Protein AF-A0A6P0YI98-F1 (afdb_monomer)

Sequence (133 aa):
MVMQPVRQLFGDTKTILLSPDAALNLIPFEALVDENNQYLVENYQITYLTSGRDLLRQNPKNNRQTPLVIANLKYQQQGEKVALENYRSIDLSNRVFLPLGGTQEEAETISHIKSGSIGVIKPEFSATNGTGL

Mean predicted aligned error: 13.77 Å

pLDDT: mean 74.72, std 15.09, range [30.78, 91.75]

Secondary structure (DSSP, 8-state):
-TTHHHHTTTTT--EEEE---GGGGGS-GGG-B-TTS-BHHHH-EEEE-SSGGGGGG-------PPPEEE-S--TTS-------TT------TT-PPPP-HHHHHHHHHHHHH-SS--EEE-TT---------

Structure (mmCIF, N/CA/C/O backbone):
data_AF-A0A6P0YI98-F1
#
_entry.id   AF-A0A6P0YI98-F1
#
loop_
_atom_site.group_PDB
_atom_site.id
_atom_site.type_symbol
_atom_site.label_atom_id
_atom_site.label_alt_id
_atom_site.label_comp_id
_atom_site.label_asym_id
_atom_site.label_entity_id
_atom_site.label_seq_id
_atom_site.pdbx_PDB_ins_code
_atom_site.Cartn_x
_atom_site.Cartn_y
_atom_site.Cartn_z
_atom_site.occupancy
_atom_site.B_iso_or_equiv
_atom_site.auth_seq_id
_atom_site.auth_comp_id
_atom_site.auth_asym_id
_atom_site.auth_atom_id
_atom_site.pdbx_PDB_model_num
ATOM 1 N N . MET A 1 1 ? -19.160 3.848 9.224 1.00 60.81 1 MET A N 1
ATOM 2 C CA . MET A 1 1 ? -18.101 3.410 8.275 1.00 60.81 1 MET A CA 1
ATOM 3 C C . MET A 1 1 ? -17.241 2.317 8.901 1.00 60.81 1 MET A C 1
ATOM 5 O O . MET A 1 1 ? -17.214 2.226 10.119 1.00 60.81 1 MET A O 1
ATOM 9 N N . VAL A 1 2 ? -16.550 1.490 8.101 1.00 73.44 2 VAL A N 1
ATOM 10 C CA . VAL A 1 2 ? -15.811 0.290 8.571 1.00 73.44 2 VAL A CA 1
ATOM 11 C C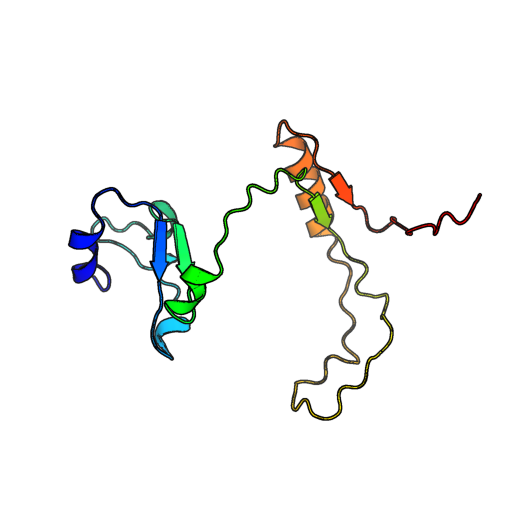 . VAL A 1 2 ? -14.710 0.616 9.596 1.00 73.44 2 VAL A C 1
ATOM 13 O O . VAL A 1 2 ? -14.524 -0.138 10.543 1.00 73.44 2 VAL A O 1
ATOM 16 N N . MET A 1 3 ? -14.032 1.762 9.461 1.00 76.44 3 MET A N 1
ATOM 17 C CA . MET A 1 3 ? -12.920 2.167 10.344 1.00 76.44 3 MET A CA 1
ATOM 18 C C . MET A 1 3 ? -13.340 3.032 11.545 1.00 76.44 3 MET A C 1
ATOM 20 O O . MET A 1 3 ? -12.523 3.330 12.413 1.00 76.44 3 MET A O 1
ATOM 24 N N . GLN A 1 4 ? -14.618 3.399 11.636 1.00 79.38 4 GLN A N 1
ATOM 25 C CA . GLN A 1 4 ? -15.152 4.279 12.680 1.00 79.38 4 GLN A CA 1
ATOM 26 C C . GLN A 1 4 ? -14.900 3.784 14.123 1.00 79.38 4 GLN A C 1
ATOM 28 O O . GLN A 1 4 ? -14.544 4.607 14.966 1.00 79.38 4 GLN A O 1
ATOM 33 N N . PRO A 1 5 ? -15.011 2.475 14.448 1.00 80.31 5 PRO A N 1
ATOM 34 C CA . PRO A 1 5 ? -14.811 2.000 15.821 1.00 80.31 5 PRO A CA 1
ATOM 35 C C . PRO A 1 5 ? -13.372 2.156 16.325 1.00 80.31 5 PRO A C 1
ATOM 37 O O . PRO A 1 5 ? -13.148 2.401 17.505 1.00 80.31 5 PRO A O 1
ATOM 40 N N . VAL A 1 6 ? -12.390 2.013 15.433 1.00 79.81 6 VAL A N 1
ATOM 41 C CA . VAL A 1 6 ? -10.964 2.072 15.788 1.00 79.81 6 VAL A CA 1
ATOM 42 C C . VAL A 1 6 ? -10.396 3.486 15.690 1.00 79.81 6 VAL A C 1
ATOM 44 O O . VAL A 1 6 ? -9.365 3.775 16.288 1.00 79.81 6 VAL A O 1
ATOM 47 N N . ARG A 1 7 ? -11.097 4.401 15.008 1.00 77.06 7 ARG A N 1
ATOM 48 C CA . ARG A 1 7 ? -10.662 5.788 14.798 1.00 77.06 7 ARG A CA 1
ATOM 49 C C . ARG A 1 7 ? -10.502 6.587 16.084 1.00 77.06 7 ARG A C 1
ATOM 51 O O . ARG A 1 7 ? -9.569 7.372 16.209 1.00 77.06 7 ARG A O 1
ATOM 58 N N . GLN A 1 8 ? -11.375 6.342 17.059 1.00 78.31 8 GLN A N 1
ATOM 59 C CA . GLN A 1 8 ? -11.309 6.990 18.372 1.00 78.31 8 GLN A CA 1
ATOM 60 C C . GLN A 1 8 ? -10.009 6.666 19.125 1.00 78.31 8 GLN A C 1
ATOM 62 O O . GLN A 1 8 ? -9.619 7.408 20.020 1.00 78.31 8 GLN A O 1
ATOM 67 N N . LEU A 1 9 ? -9.323 5.582 18.747 1.00 81.56 9 LEU A N 1
ATOM 68 C CA . LEU A 1 9 ? -8.076 5.138 19.365 1.00 81.56 9 LEU A CA 1
ATOM 69 C C . LEU A 1 9 ? -6.832 5.765 18.721 1.00 81.56 9 LEU A C 1
ATOM 71 O O . LEU A 1 9 ? -5.747 5.655 19.284 1.00 81.56 9 LEU A O 1
ATOM 75 N N . PHE A 1 10 ? -6.956 6.396 17.549 1.00 80.12 10 PHE A N 1
ATOM 76 C CA . PHE A 1 10 ? -5.795 6.884 16.799 1.00 80.12 10 PHE A CA 1
ATOM 77 C C . PHE A 1 10 ? -5.247 8.215 17.321 1.00 80.12 10 PHE A C 1
ATOM 79 O O . PHE A 1 10 ? -4.047 8.458 17.177 1.00 80.12 10 PHE A O 1
ATOM 86 N N . GLY A 1 11 ? -6.071 9.054 17.958 1.00 81.00 11 GLY A N 1
ATOM 87 C CA . GLY A 1 11 ? -5.645 10.382 18.414 1.00 81.00 11 GLY A CA 1
ATOM 88 C C . GLY A 1 11 ? -4.972 11.171 17.282 1.00 81.00 11 GLY A C 1
ATOM 89 O O . GLY A 1 11 ? -5.512 11.243 16.181 1.00 81.00 11 GLY A O 1
ATOM 90 N N . ASP A 1 12 ? -3.761 11.678 17.531 1.00 83.06 12 ASP A N 1
ATOM 91 C CA . ASP A 1 12 ? -2.959 12.448 16.561 1.00 83.06 12 ASP A CA 1
ATOM 92 C C . ASP A 1 12 ? -2.035 11.581 15.677 1.00 83.06 12 ASP A C 1
ATOM 94 O O . ASP A 1 12 ? -1.143 12.084 14.985 1.00 83.06 12 ASP A O 1
ATOM 98 N N . THR A 1 13 ? -2.199 10.257 15.709 1.00 86.88 13 THR A N 1
ATOM 99 C CA . THR A 1 13 ? -1.319 9.325 14.995 1.00 86.88 13 THR A CA 1
ATOM 100 C C . THR A 1 13 ? -1.539 9.403 13.488 1.00 86.88 13 THR A C 1
ATOM 102 O O . THR A 1 13 ? -2.641 9.168 13.006 1.00 86.88 13 THR A O 1
ATOM 105 N N . LYS A 1 14 ? -0.469 9.644 12.722 1.00 87.75 14 LYS A N 1
ATOM 106 C CA . LYS A 1 14 ? -0.507 9.638 11.246 1.00 87.75 14 LYS A CA 1
ATOM 107 C C . LYS A 1 14 ? -0.031 8.334 10.611 1.00 87.75 14 LYS A C 1
ATOM 109 O O . LYS A 1 14 ? -0.264 8.118 9.428 1.00 87.75 14 LYS A O 1
ATOM 114 N N . THR A 1 15 ? 0.637 7.467 11.368 1.00 89.38 15 THR A N 1
ATOM 115 C CA . THR A 1 15 ? 1.177 6.198 10.862 1.00 89.38 15 THR A CA 1
ATOM 116 C C . THR A 1 15 ? 0.448 5.026 11.498 1.00 89.38 15 THR A C 1
ATOM 118 O O . THR A 1 15 ? 0.470 4.869 12.715 1.00 89.38 15 THR A O 1
ATOM 121 N N . ILE A 1 16 ? -0.173 4.185 10.676 1.00 89.12 16 ILE A N 1
ATOM 122 C CA . ILE A 1 16 ? -0.936 3.020 11.120 1.00 89.12 16 ILE A CA 1
ATOM 123 C C . ILE A 1 16 ? -0.196 1.763 10.679 1.00 89.12 16 ILE A C 1
ATOM 125 O O . ILE A 1 16 ? 0.035 1.542 9.493 1.00 89.12 16 ILE A O 1
ATOM 129 N N . LEU A 1 17 ? 0.148 0.918 11.646 1.00 89.06 17 LEU A N 1
ATOM 130 C CA . LEU A 1 17 ? 0.668 -0.419 11.390 1.00 89.06 17 LEU A CA 1
ATOM 131 C C . LEU A 1 17 ? -0.492 -1.406 11.507 1.00 89.06 17 LEU A C 1
ATOM 133 O O . LEU A 1 17 ? -1.035 -1.598 12.595 1.00 89.06 17 LEU A O 1
ATOM 137 N N . LEU A 1 18 ? -0.898 -1.997 10.388 1.00 88.69 18 LEU A N 1
ATOM 138 C CA . LEU A 1 18 ? -2.086 -2.838 10.308 1.00 88.69 18 LEU A CA 1
ATOM 139 C C . LEU A 1 18 ? -1.681 -4.294 10.106 1.00 88.69 18 LEU A C 1
ATOM 141 O O . LEU A 1 18 ? -1.009 -4.614 9.135 1.00 88.69 18 LEU A O 1
ATOM 145 N N . SER A 1 19 ? -2.118 -5.188 10.992 1.00 89.94 19 SER A N 1
ATOM 146 C CA . SER A 1 19 ? -1.963 -6.634 10.804 1.00 89.94 19 SER A CA 1
ATOM 147 C C . SER A 1 19 ? -3.341 -7.276 10.649 1.00 89.94 19 SER A C 1
ATOM 149 O O . SER A 1 19 ? -3.944 -7.669 11.649 1.00 89.94 19 SER A O 1
ATOM 151 N N . PRO A 1 20 ? -3.901 -7.280 9.425 1.00 85.44 20 PRO A N 1
ATOM 152 C CA . PRO A 1 20 ? -5.225 -7.820 9.168 1.00 85.44 20 PRO A CA 1
ATOM 153 C C . PRO A 1 20 ? -5.169 -9.350 9.080 1.00 85.44 20 PRO A C 1
ATOM 155 O O . PRO A 1 20 ? -4.190 -9.926 8.609 1.00 85.44 20 PRO A O 1
ATOM 158 N N . ASP A 1 21 ? -6.237 -10.015 9.514 1.00 84.62 21 ASP A N 1
ATOM 159 C CA . ASP A 1 21 ? -6.312 -11.474 9.462 1.00 84.62 21 ASP A CA 1
ATOM 160 C C . ASP A 1 21 ? -6.740 -11.982 8.073 1.00 84.62 21 ASP A C 1
ATOM 162 O O . ASP A 1 21 ? -7.666 -11.451 7.456 1.00 84.62 21 ASP A O 1
ATOM 166 N N . ALA A 1 22 ? -6.069 -13.032 7.597 1.00 85.31 22 ALA A N 1
ATOM 167 C CA . ALA A 1 22 ? -6.365 -13.785 6.376 1.00 85.31 22 ALA A CA 1
ATOM 168 C C . ALA A 1 22 ? -6.911 -12.942 5.197 1.00 85.31 22 ALA A C 1
ATOM 170 O O . ALA A 1 22 ? -6.178 -12.177 4.569 1.00 85.31 22 ALA A O 1
ATOM 171 N N . ALA A 1 23 ? -8.199 -13.097 4.871 1.00 83.31 23 ALA A N 1
ATOM 172 C CA . ALA A 1 23 ? -8.842 -12.469 3.715 1.00 83.31 23 ALA A CA 1
ATOM 173 C C . ALA A 1 23 ? -8.877 -10.933 3.787 1.00 83.31 23 ALA A C 1
ATOM 175 O O . ALA A 1 23 ? -8.964 -10.273 2.751 1.00 83.31 23 ALA A O 1
ATOM 176 N N . LEU A 1 24 ? -8.766 -10.351 4.985 1.00 83.69 24 LEU A N 1
ATOM 177 C CA . LEU A 1 24 ? -8.711 -8.901 5.161 1.00 83.69 24 LEU A CA 1
ATOM 178 C C . LEU A 1 24 ? -7.418 -8.308 4.594 1.00 83.69 24 LEU A C 1
ATOM 180 O O . LEU A 1 24 ? -7.398 -7.134 4.247 1.00 83.69 24 LEU A O 1
ATOM 184 N N . ASN A 1 25 ? -6.368 -9.112 4.412 1.00 82.62 25 ASN A N 1
ATOM 185 C CA . ASN A 1 25 ? -5.120 -8.663 3.797 1.00 82.62 25 ASN A CA 1
ATOM 186 C C . ASN A 1 25 ? -5.258 -8.309 2.301 1.00 82.62 25 ASN A C 1
ATOM 188 O O . ASN A 1 25 ? -4.321 -7.791 1.703 1.00 82.62 25 ASN A O 1
ATOM 192 N N . LEU A 1 26 ? -6.410 -8.597 1.683 1.00 85.69 26 LEU A N 1
ATOM 193 C CA . LEU A 1 26 ? -6.725 -8.206 0.305 1.00 85.69 26 LEU A CA 1
ATOM 194 C C . LEU A 1 26 ? -7.489 -6.880 0.217 1.00 85.69 26 LEU A C 1
ATOM 196 O O . LEU A 1 26 ? -7.716 -6.377 -0.883 1.00 85.69 26 LEU A O 1
ATOM 200 N N . ILE A 1 27 ? -7.930 -6.333 1.351 1.00 88.94 27 ILE A N 1
ATOM 201 C CA . ILE A 1 27 ? -8.690 -5.088 1.377 1.00 88.94 27 ILE A CA 1
ATOM 202 C C . ILE A 1 27 ? -7.701 -3.919 1.344 1.00 88.94 27 ILE A C 1
ATOM 204 O O . ILE A 1 27 ? -6.853 -3.838 2.229 1.00 88.94 27 ILE A O 1
ATOM 208 N N . PRO A 1 28 ? -7.824 -2.985 0.384 1.00 89.12 28 PRO A N 1
ATOM 209 C CA . PRO A 1 28 ? -7.034 -1.761 0.389 1.00 89.12 28 PRO A CA 1
ATOM 210 C C . PRO A 1 28 ? -7.607 -0.795 1.434 1.00 89.12 28 PRO A C 1
ATOM 212 O O . PRO A 1 28 ? -8.455 0.044 1.122 1.00 89.12 28 PRO A O 1
ATOM 215 N N . PHE A 1 29 ? -7.179 -0.922 2.693 1.00 89.50 29 PHE A N 1
ATOM 216 C CA . PHE A 1 29 ? -7.646 -0.061 3.786 1.00 89.50 29 PHE A CA 1
ATOM 217 C C . PHE A 1 29 ? -7.346 1.419 3.527 1.00 89.50 29 PHE A C 1
ATOM 219 O O . PHE A 1 29 ? -8.121 2.278 3.935 1.00 89.50 29 PHE A O 1
ATOM 226 N N . GLU A 1 30 ? -6.283 1.723 2.786 1.00 89.50 30 GLU A N 1
ATOM 227 C CA . GLU A 1 30 ? -5.921 3.066 2.324 1.00 89.50 30 GLU A CA 1
ATOM 228 C C . GLU A 1 30 ? -7.018 3.722 1.480 1.00 89.50 30 GLU A C 1
ATOM 230 O O . GLU A 1 30 ? -7.205 4.937 1.534 1.00 89.50 30 GLU A O 1
ATOM 235 N N . ALA A 1 31 ? -7.745 2.915 0.704 1.00 91.31 31 ALA A N 1
ATOM 236 C CA . ALA A 1 31 ? -8.800 3.366 -0.196 1.00 91.31 31 ALA A CA 1
ATOM 237 C C . ALA A 1 31 ? -10.176 3.426 0.483 1.00 91.31 31 ALA A C 1
ATOM 239 O O . ALA A 1 31 ? -11.168 3.770 -0.161 1.00 91.31 31 ALA A O 1
ATOM 240 N N . LEU A 1 32 ? -10.271 3.086 1.771 1.00 90.12 32 LEU A N 1
ATOM 241 C CA . LEU A 1 32 ? -11.512 3.272 2.511 1.00 90.12 32 LEU A CA 1
ATOM 242 C C . LEU A 1 32 ? -11.755 4.762 2.749 1.00 90.12 32 LEU A C 1
ATOM 244 O O . LEU A 1 32 ? -10.825 5.531 2.987 1.00 90.12 32 LEU A O 1
ATOM 248 N N . VAL A 1 33 ? -13.028 5.145 2.695 1.00 89.06 33 VAL A N 1
ATOM 249 C CA . VAL A 1 33 ? -13.477 6.502 2.997 1.00 89.06 33 VAL A CA 1
ATOM 250 C C . VAL A 1 33 ? -13.839 6.647 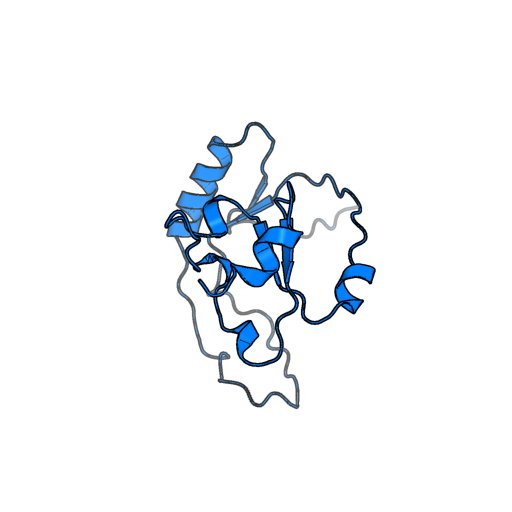4.467 1.00 89.06 33 VAL A C 1
ATOM 252 O O . VAL A 1 33 ? -14.353 5.720 5.107 1.00 89.06 33 VAL A O 1
ATOM 255 N N . ASP A 1 34 ? -13.572 7.831 4.988 1.00 85.31 34 ASP A N 1
ATOM 256 C CA . ASP A 1 34 ? -13.831 8.199 6.365 1.00 85.31 34 ASP A CA 1
ATOM 257 C C . ASP A 1 34 ? -15.144 8.964 6.572 1.00 85.31 34 ASP A C 1
ATOM 259 O O . ASP A 1 34 ? -15.856 9.254 5.614 1.00 85.31 34 ASP A O 1
ATOM 263 N N . GLU A 1 35 ? -15.468 9.326 7.822 1.00 85.31 35 GLU A N 1
ATOM 264 C CA . GLU A 1 35 ? -16.721 10.035 8.133 1.00 85.31 35 GLU A CA 1
ATOM 265 C C . GLU A 1 35 ? -16.868 11.391 7.417 1.00 85.31 35 GLU A C 1
ATOM 267 O O . GLU A 1 35 ? -17.988 11.875 7.259 1.00 85.31 35 GLU A O 1
ATOM 272 N N . ASN A 1 36 ? -15.762 11.979 6.957 1.00 86.31 36 ASN A N 1
ATOM 273 C CA . ASN A 1 36 ? -15.717 13.233 6.209 1.00 86.31 36 ASN A CA 1
ATOM 274 C C . ASN A 1 36 ? -15.681 13.010 4.687 1.00 86.31 36 ASN A C 1
ATOM 276 O O . ASN A 1 36 ? -15.482 13.964 3.935 1.00 86.31 36 ASN A O 1
ATOM 280 N N . ASN A 1 37 ? -15.883 11.769 4.230 1.00 87.25 37 ASN A N 1
ATOM 281 C CA . ASN A 1 37 ? -15.832 11.354 2.831 1.00 87.25 37 ASN A CA 1
ATOM 282 C C . ASN A 1 37 ? -14.452 11.566 2.171 1.00 87.25 37 ASN A C 1
ATOM 284 O O . ASN A 1 37 ? -14.369 11.837 0.973 1.00 87.25 37 ASN A O 1
ATOM 288 N N . GLN A 1 38 ? -13.379 11.443 2.954 1.00 88.69 38 GLN A N 1
ATOM 289 C CA . GLN A 1 38 ? -11.984 11.502 2.509 1.00 88.69 38 GLN A CA 1
ATOM 290 C C . GLN A 1 38 ? -11.356 10.113 2.523 1.00 88.69 38 GLN A C 1
ATOM 292 O O . GLN A 1 38 ? -11.703 9.274 3.361 1.00 88.69 38 GLN A O 1
ATOM 297 N N . TYR A 1 39 ? -10.414 9.861 1.619 1.00 91.19 39 TYR A N 1
ATOM 298 C CA . TYR A 1 39 ? -9.702 8.589 1.596 1.00 91.19 39 TYR A CA 1
ATOM 299 C C . TYR A 1 39 ? -8.692 8.521 2.743 1.00 91.19 39 TYR A C 1
ATOM 301 O O . TYR A 1 39 ? -8.004 9.495 3.055 1.00 91.19 39 TYR A O 1
ATOM 309 N N . LEU A 1 40 ? -8.550 7.350 3.367 1.00 89.06 40 LEU A N 1
ATOM 310 C CA . LEU A 1 40 ? -7.606 7.189 4.477 1.00 89.06 40 LEU A CA 1
ATOM 311 C C . 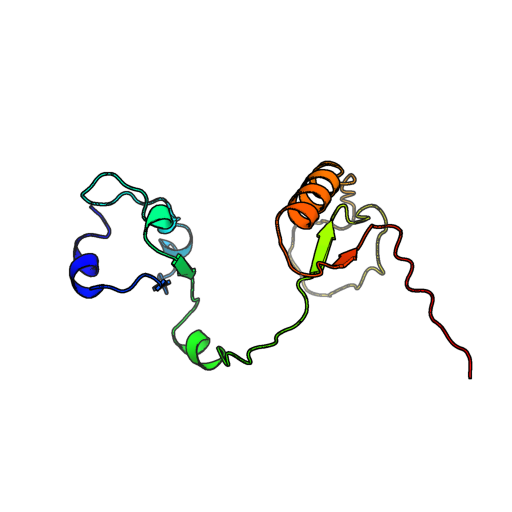LEU A 1 40 ? -6.153 7.448 4.061 1.00 89.06 40 LEU A C 1
ATOM 313 O O . LEU A 1 40 ? -5.394 7.975 4.870 1.00 89.06 40 LEU A O 1
ATOM 317 N N . VAL A 1 41 ? -5.787 7.166 2.809 1.00 91.75 41 VAL A N 1
ATOM 318 C CA . VAL A 1 41 ? -4.451 7.449 2.255 1.00 91.75 41 VAL A CA 1
ATOM 319 C C . VAL A 1 41 ? -4.062 8.930 2.293 1.00 91.75 41 VAL A C 1
ATOM 321 O O . VAL A 1 41 ? -2.879 9.254 2.326 1.00 91.75 41 VAL A O 1
ATOM 324 N N . GLU A 1 42 ? -5.038 9.840 2.296 1.00 90.31 42 GLU A N 1
ATOM 325 C CA . GLU A 1 42 ? -4.779 11.285 2.293 1.00 90.31 42 GLU A CA 1
ATOM 326 C C . GLU A 1 42 ? -4.296 11.774 3.661 1.00 90.31 42 GLU A C 1
ATOM 328 O O . GLU A 1 42 ? -3.532 12.734 3.759 1.00 90.31 42 GLU A O 1
ATOM 333 N N . ASN A 1 43 ? -4.719 11.087 4.722 1.00 88.69 43 ASN A N 1
ATOM 334 C CA . ASN A 1 43 ? -4.499 11.505 6.102 1.00 88.69 43 ASN A CA 1
ATOM 335 C C . ASN A 1 43 ? -3.549 10.572 6.869 1.00 88.69 43 ASN A C 1
ATOM 337 O O . ASN A 1 43 ? -2.929 11.001 7.846 1.00 88.69 43 ASN A O 1
ATOM 341 N N . TYR A 1 44 ? -3.414 9.317 6.430 1.00 89.31 44 TYR A N 1
ATOM 342 C CA . TYR A 1 44 ? -2.666 8.279 7.132 1.00 89.31 44 TYR A CA 1
ATOM 343 C C . TYR A 1 44 ? -1.691 7.542 6.217 1.00 89.31 44 TYR A C 1
ATOM 345 O O . TYR A 1 44 ? -2.019 7.127 5.108 1.00 89.31 44 TYR A O 1
ATOM 353 N N . GLN A 1 45 ? -0.500 7.281 6.748 1.00 91.62 45 GLN A N 1
ATOM 354 C CA . GLN A 1 45 ? 0.440 6.323 6.187 1.00 91.62 45 GLN A CA 1
ATOM 355 C C . GLN A 1 45 ? 0.154 4.945 6.783 1.00 91.62 45 GLN A C 1
ATOM 357 O O . GLN A 1 45 ? 0.461 4.693 7.950 1.00 91.62 45 GLN A O 1
ATOM 362 N N . ILE A 1 46 ? -0.421 4.051 5.985 1.00 90.88 46 ILE A N 1
ATOM 363 C CA . ILE A 1 46 ? -0.740 2.684 6.403 1.00 90.88 46 ILE A CA 1
ATOM 364 C C . ILE A 1 46 ? 0.378 1.743 5.944 1.00 90.88 46 ILE A C 1
ATOM 366 O O . ILE A 1 46 ? 0.906 1.859 4.841 1.00 90.88 46 ILE A O 1
ATOM 370 N N . THR A 1 47 ? 0.809 0.845 6.825 1.00 89.44 47 THR A N 1
ATOM 371 C CA . THR A 1 47 ? 1.786 -0.208 6.520 1.00 89.44 47 THR A CA 1
ATOM 372 C C . THR A 1 47 ? 1.242 -1.545 6.996 1.00 89.44 47 THR A C 1
ATOM 374 O O . THR A 1 47 ? 0.917 -1.700 8.174 1.00 89.44 47 THR A O 1
ATOM 377 N N . TYR A 1 48 ? 1.169 -2.517 6.089 1.00 88.94 48 TYR A N 1
ATOM 378 C CA . TYR A 1 48 ? 0.709 -3.865 6.405 1.00 88.94 48 TYR A CA 1
ATOM 379 C C . TYR A 1 48 ? 1.806 -4.696 7.058 1.00 88.94 48 TYR A C 1
ATOM 381 O O . TYR A 1 48 ? 2.937 -4.757 6.577 1.00 88.94 48 TYR A O 1
ATOM 389 N N . LEU A 1 49 ? 1.439 -5.389 8.129 1.00 87.19 49 LEU A N 1
ATOM 390 C CA . LEU A 1 49 ? 2.269 -6.345 8.838 1.00 87.19 49 LEU A CA 1
ATOM 391 C C . LEU A 1 49 ? 1.626 -7.725 8.765 1.00 87.19 49 LEU A C 1
ATOM 393 O O . LEU A 1 49 ? 0.436 -7.898 9.019 1.00 87.19 49 LEU A O 1
ATOM 397 N N . THR A 1 50 ? 2.438 -8.744 8.509 1.00 81.81 50 THR A N 1
ATOM 398 C CA . THR A 1 50 ? 1.971 -10.139 8.545 1.00 81.81 50 THR A CA 1
ATOM 399 C C . THR A 1 50 ? 1.698 -10.630 9.969 1.00 81.81 50 THR A C 1
ATOM 401 O O . THR A 1 50 ? 0.873 -11.513 10.167 1.00 81.81 50 THR A O 1
ATOM 404 N N . SER A 1 51 ? 2.395 -10.080 10.970 1.00 83.19 51 SER A N 1
ATOM 405 C CA . SER A 1 51 ? 2.143 -10.309 12.399 1.00 83.19 51 SER A CA 1
ATOM 406 C C . SER A 1 51 ? 2.883 -9.275 13.255 1.00 83.19 51 SER A C 1
ATOM 408 O O . SER A 1 51 ? 3.836 -8.645 12.794 1.00 83.19 51 SER A O 1
ATOM 410 N N . GLY A 1 52 ? 2.539 -9.174 14.544 1.00 78.44 52 GLY A N 1
ATOM 411 C CA . GLY A 1 52 ? 3.248 -8.305 15.497 1.00 78.44 52 GLY A CA 1
ATOM 412 C C . GLY A 1 52 ? 4.742 -8.622 15.670 1.00 78.44 52 GLY A C 1
ATOM 413 O O . GLY A 1 52 ? 5.513 -7.747 16.054 1.00 78.44 52 GLY A O 1
ATOM 414 N N . ARG A 1 53 ? 5.195 -9.838 15.321 1.00 83.62 53 ARG A N 1
ATOM 415 C CA . ARG A 1 53 ? 6.625 -10.203 15.338 1.00 83.62 53 ARG A CA 1
ATOM 416 C C . ARG A 1 53 ? 7.450 -9.375 14.351 1.00 83.62 53 ARG A C 1
ATOM 418 O O . ARG A 1 53 ? 8.653 -9.220 14.556 1.00 83.62 53 ARG A O 1
ATOM 425 N N . ASP A 1 54 ? 6.829 -8.847 13.301 1.00 80.81 54 ASP A N 1
ATOM 426 C CA . ASP A 1 54 ? 7.529 -8.056 12.291 1.00 80.81 54 ASP A CA 1
ATOM 427 C C . ASP A 1 54 ? 8.044 -6.717 12.848 1.00 80.81 54 ASP A C 1
ATOM 429 O O . ASP A 1 54 ? 9.097 -6.231 12.438 1.00 80.81 54 ASP A O 1
ATOM 433 N N . LEU A 1 55 ? 7.402 -6.200 13.902 1.00 81.06 55 LEU A N 1
ATOM 434 C CA . LEU A 1 55 ? 7.853 -5.010 14.631 1.00 81.06 55 LEU A CA 1
ATOM 435 C C . LEU A 1 55 ? 9.251 -5.185 15.237 1.00 81.06 55 LEU A C 1
ATOM 437 O O . LEU A 1 55 ? 10.030 -4.240 15.282 1.00 81.06 55 LEU A O 1
ATOM 441 N N . LEU A 1 56 ? 9.606 -6.403 15.659 1.00 80.81 56 LEU A N 1
ATOM 442 C CA . LEU A 1 56 ? 10.907 -6.687 16.276 1.00 80.81 56 LEU A CA 1
ATOM 443 C C . LEU A 1 56 ? 12.066 -6.622 15.272 1.00 80.81 56 LEU A C 1
ATOM 445 O O . LEU A 1 56 ? 13.224 -6.506 15.669 1.00 80.81 56 LEU A O 1
ATOM 449 N N . ARG A 1 57 ? 11.771 -6.724 13.970 1.00 69.75 57 ARG A N 1
ATOM 450 C CA . ARG A 1 57 ? 12.766 -6.634 12.891 1.00 69.75 57 ARG A CA 1
ATOM 451 C C . ARG A 1 57 ? 13.008 -5.201 12.439 1.00 69.75 57 ARG A C 1
ATOM 453 O O . ARG A 1 57 ? 14.013 -4.948 11.774 1.00 69.75 57 ARG A O 1
ATOM 460 N N . GLN A 1 58 ? 12.126 -4.271 12.803 1.00 67.88 58 GLN A N 1
ATOM 461 C CA . GLN A 1 58 ? 12.302 -2.857 12.509 1.00 67.88 58 GLN A CA 1
ATOM 462 C C . GLN A 1 58 ? 13.370 -2.280 13.436 1.00 67.88 58 GLN A C 1
ATOM 464 O O . GLN A 1 58 ? 13.093 -1.703 14.480 1.00 67.88 58 GLN A O 1
ATOM 469 N N . ASN A 1 59 ? 14.627 -2.460 13.047 1.00 61.44 59 ASN A N 1
ATOM 470 C CA . ASN A 1 59 ? 15.725 -1.682 13.584 1.00 61.44 59 ASN A CA 1
ATOM 471 C C . ASN A 1 59 ? 15.924 -0.499 12.630 1.00 61.44 59 ASN A C 1
ATOM 473 O O . ASN A 1 59 ? 16.481 -0.709 11.547 1.00 61.44 59 ASN A O 1
ATOM 477 N N . PRO A 1 60 ? 15.450 0.719 12.958 1.00 62.31 60 PRO A N 1
ATOM 478 C CA . PRO A 1 60 ? 15.654 1.889 12.120 1.00 62.31 60 PRO A CA 1
ATOM 479 C C . PRO A 1 60 ? 17.120 2.313 12.232 1.00 62.31 60 PRO A C 1
ATOM 481 O O . PRO A 1 60 ? 17.464 3.343 12.810 1.00 62.31 60 PRO A O 1
ATOM 484 N N . LYS A 1 61 ? 18.029 1.516 11.665 1.00 60.44 61 LYS A N 1
ATOM 485 C CA . LYS A 1 61 ? 19.332 2.032 11.279 1.00 60.44 61 LYS A CA 1
ATOM 486 C C . LYS A 1 61 ? 19.033 3.094 10.238 1.00 60.44 61 LYS A C 1
ATOM 488 O O . LYS A 1 61 ? 18.597 2.777 9.135 1.00 60.44 61 LYS A O 1
ATOM 493 N N . ASN A 1 62 ? 19.223 4.350 10.631 1.00 60.03 62 ASN A N 1
ATOM 494 C CA . ASN A 1 62 ? 19.156 5.508 9.756 1.00 60.03 62 ASN A CA 1
ATOM 495 C C . ASN A 1 62 ? 20.293 5.393 8.736 1.00 60.03 62 ASN A C 1
ATOM 497 O O . ASN A 1 62 ? 21.370 5.969 8.894 1.00 60.03 62 ASN A O 1
ATOM 501 N N . ASN A 1 63 ? 20.089 4.535 7.744 1.00 59.62 63 ASN A N 1
ATOM 502 C CA . ASN A 1 63 ? 21.026 4.308 6.676 1.00 59.62 63 ASN A CA 1
ATOM 503 C C . ASN A 1 63 ? 20.853 5.475 5.709 1.00 59.62 63 ASN A C 1
ATOM 505 O O . ASN A 1 63 ? 20.014 5.446 4.813 1.00 59.62 63 ASN A O 1
ATOM 509 N N . ARG A 1 64 ? 21.602 6.550 5.966 1.00 67.81 64 ARG A N 1
ATOM 510 C CA . ARG A 1 64 ? 21.607 7.794 5.185 1.00 67.81 64 ARG A CA 1
ATOM 511 C C . ARG A 1 64 ? 22.333 7.606 3.853 1.00 67.81 64 ARG A C 1
ATOM 513 O O . ARG A 1 64 ? 23.205 8.396 3.503 1.00 67.81 64 ARG A O 1
ATOM 520 N N . GLN A 1 65 ? 22.024 6.533 3.134 1.00 70.81 65 GLN A N 1
ATOM 521 C CA . GLN A 1 65 ? 22.521 6.366 1.781 1.00 70.81 65 GLN A CA 1
ATOM 522 C C . GLN A 1 65 ? 21.825 7.367 0.873 1.00 70.81 65 GLN A C 1
ATOM 524 O O . GLN A 1 65 ? 20.628 7.634 0.991 1.00 70.81 65 GLN A O 1
ATOM 529 N N . THR A 1 66 ? 22.613 7.916 -0.039 1.00 75.88 66 THR A N 1
ATOM 530 C CA . THR A 1 66 ? 22.135 8.713 -1.156 1.00 75.88 66 THR A CA 1
ATOM 531 C C . THR A 1 66 ? 21.033 7.942 -1.896 1.00 75.88 66 THR A C 1
ATOM 533 O O . THR A 1 66 ? 21.273 6.792 -2.275 1.00 75.88 66 THR A O 1
ATOM 536 N N . PRO A 1 67 ? 19.834 8.522 -2.093 1.00 77.56 67 PRO A N 1
ATOM 537 C CA . PRO A 1 67 ? 18.763 7.855 -2.822 1.00 77.56 67 P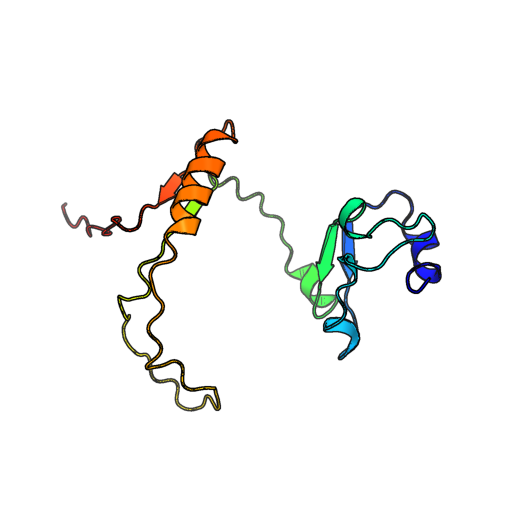RO A CA 1
ATOM 538 C C . PRO A 1 67 ? 19.212 7.484 -4.239 1.00 77.56 67 PRO A C 1
ATOM 540 O O . PRO A 1 67 ? 19.806 8.297 -4.951 1.00 77.56 67 PRO A O 1
ATOM 543 N N . LEU A 1 68 ? 18.916 6.250 -4.636 1.00 83.88 68 LEU A N 1
ATOM 544 C CA . LEU A 1 68 ? 19.247 5.694 -5.941 1.00 83.88 68 LEU A CA 1
ATOM 545 C C . LEU A 1 68 ? 17.955 5.435 -6.710 1.00 83.88 68 LEU A C 1
ATOM 547 O O . LEU A 1 68 ? 17.073 4.734 -6.213 1.00 83.88 68 LEU A O 1
ATOM 551 N N . VAL A 1 69 ? 17.855 5.985 -7.916 1.00 83.25 69 VAL A N 1
ATOM 552 C CA . VAL A 1 69 ? 16.752 5.722 -8.841 1.00 83.25 69 VAL A CA 1
ATOM 553 C C . VAL A 1 69 ? 17.272 4.820 -9.954 1.00 83.25 69 VAL A C 1
ATOM 555 O O . VAL A 1 69 ? 18.282 5.108 -10.597 1.00 83.25 69 VAL A O 1
ATOM 558 N N . ILE A 1 70 ? 16.581 3.705 -10.163 1.00 86.00 70 ILE A N 1
ATOM 559 C CA . ILE A 1 70 ? 16.876 2.732 -11.214 1.00 86.00 70 ILE A CA 1
ATOM 560 C C . ILE A 1 70 ? 15.654 2.686 -12.122 1.00 86.00 70 ILE A C 1
ATOM 562 O O . ILE A 1 70 ? 14.540 2.493 -11.638 1.00 86.00 70 ILE A O 1
ATOM 566 N N . ALA A 1 71 ? 15.863 2.860 -13.422 1.00 86.81 71 ALA A N 1
ATOM 567 C CA . ALA A 1 71 ? 14.792 2.898 -14.407 1.00 86.81 71 ALA A CA 1
ATOM 568 C C . ALA A 1 71 ? 15.182 2.188 -15.699 1.00 86.81 71 ALA A C 1
ATOM 570 O O . ALA A 1 71 ? 16.362 1.957 -15.960 1.00 86.81 71 ALA A O 1
ATOM 571 N N . ASN A 1 72 ? 14.167 1.845 -16.496 1.00 87.94 72 ASN A N 1
ATOM 572 C CA . ASN A 1 72 ? 14.304 1.188 -17.794 1.00 87.94 72 ASN A CA 1
ATOM 573 C C . ASN A 1 72 ? 15.260 -0.016 -17.753 1.00 87.94 72 ASN A C 1
ATOM 575 O O . ASN A 1 72 ? 16.221 -0.115 -18.515 1.00 87.94 72 ASN A O 1
ATOM 579 N N . LEU A 1 73 ? 15.006 -0.931 -16.812 1.00 82.69 73 LEU A N 1
ATOM 580 C CA . LEU A 1 73 ? 15.777 -2.162 -16.665 1.00 82.69 73 LEU A CA 1
ATOM 581 C C . LEU A 1 73 ? 15.779 -2.964 -17.978 1.00 82.69 73 LEU A C 1
ATOM 583 O O . LEU A 1 73 ? 14.771 -3.071 -18.679 1.00 82.69 73 LEU A O 1
ATOM 587 N N . LYS A 1 74 ? 16.921 -3.580 -18.292 1.00 81.25 74 LYS A N 1
ATOM 588 C CA . LYS A 1 74 ? 17.089 -4.446 -19.467 1.00 81.25 74 LYS A CA 1
ATOM 589 C C . LYS A 1 74 ? 16.444 -5.814 -19.238 1.00 81.25 74 LYS A C 1
ATOM 591 O O . LYS A 1 74 ? 17.132 -6.807 -19.030 1.00 81.25 74 LYS A O 1
ATOM 596 N N . TYR A 1 75 ? 15.119 -5.886 -19.313 1.00 78.44 75 TYR A N 1
ATOM 597 C CA . TYR A 1 75 ? 14.382 -7.138 -19.090 1.00 78.44 75 TYR A CA 1
ATOM 598 C C . TYR A 1 75 ? 14.592 -8.207 -20.173 1.00 78.44 75 TYR A C 1
ATOM 600 O O . TYR A 1 75 ? 14.288 -9.377 -19.953 1.00 78.44 75 TYR A O 1
ATOM 608 N N . GLN A 1 76 ? 15.112 -7.821 -21.339 1.00 76.81 76 GLN A N 1
ATOM 609 C CA . GLN A 1 76 ? 15.395 -8.745 -22.442 1.00 76.81 76 GLN A CA 1
ATOM 610 C C . GLN A 1 76 ? 16.706 -9.522 -22.249 1.00 76.81 76 GLN A C 1
ATOM 612 O O . GLN A 1 76 ? 16.970 -10.471 -22.984 1.00 76.81 76 GLN A O 1
ATOM 617 N N . GLN A 1 77 ? 17.528 -9.142 -21.267 1.00 72.56 77 GLN A N 1
ATOM 618 C CA . GLN A 1 77 ? 18.770 -9.834 -20.950 1.00 72.56 77 GLN A CA 1
ATOM 619 C C . GLN A 1 77 ? 18.502 -10.866 -19.850 1.00 72.56 77 GLN A C 1
ATOM 621 O O . GLN A 1 77 ? 18.408 -10.531 -18.670 1.00 72.56 77 GLN A O 1
ATOM 626 N N . GLN A 1 78 ? 18.335 -12.128 -20.245 1.00 66.12 78 GLN A N 1
ATOM 627 C CA . GLN A 1 78 ? 18.067 -13.212 -19.303 1.00 66.12 78 GLN A CA 1
ATOM 628 C C . GLN A 1 78 ? 19.346 -13.561 -18.524 1.00 66.12 78 GLN A C 1
ATOM 630 O O . GLN A 1 78 ? 20.400 -13.785 -19.118 1.00 66.12 78 GLN A O 1
ATOM 635 N N . GLY A 1 79 ? 19.251 -13.575 -17.192 1.00 66.69 79 GLY A N 1
ATOM 636 C CA . GLY A 1 79 ? 20.307 -14.091 -16.320 1.00 66.69 79 GLY A CA 1
ATOM 637 C C . GLY A 1 79 ? 20.387 -15.620 -16.358 1.00 66.69 79 GLY A C 1
ATOM 638 O O . GLY A 1 79 ? 19.581 -16.286 -17.011 1.00 66.69 79 GLY A O 1
ATOM 639 N N . GLU A 1 80 ? 21.352 -16.187 -15.638 1.00 70.00 80 GLU A N 1
ATOM 640 C CA . GLU A 1 80 ? 21.498 -17.637 -15.518 1.00 70.00 80 GLU A CA 1
ATOM 641 C C . GLU A 1 80 ? 20.232 -18.260 -14.901 1.00 70.00 80 GLU A C 1
ATOM 643 O O . GLU A 1 80 ? 19.747 -17.827 -13.852 1.00 70.00 80 GLU A O 1
ATOM 648 N N . LYS A 1 81 ? 19.657 -19.264 -15.575 1.00 66.12 81 LYS A N 1
ATOM 649 C CA . LYS A 1 81 ? 18.470 -19.968 -15.080 1.00 66.12 81 LYS A CA 1
ATOM 650 C C . LYS A 1 81 ? 18.885 -20.884 -13.929 1.00 66.12 81 LYS A C 1
ATOM 652 O O . LYS A 1 81 ? 19.419 -21.963 -14.161 1.00 66.12 81 LYS A O 1
ATOM 657 N N . VAL A 1 82 ? 18.600 -20.479 -12.694 1.00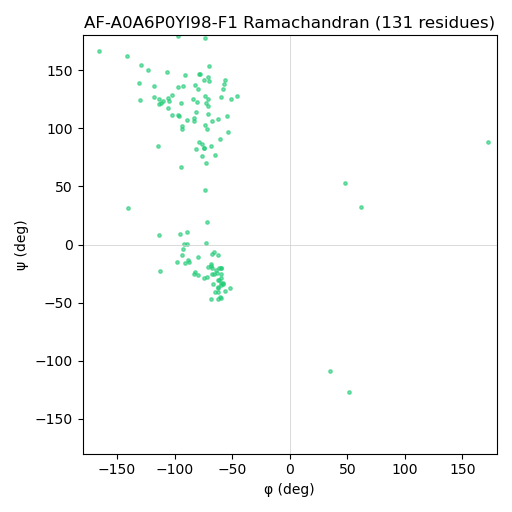 68.00 82 VAL A N 1
ATOM 658 C CA . VAL A 1 82 ? 18.786 -21.339 -11.519 1.00 68.00 82 VAL A CA 1
ATOM 659 C C . VAL A 1 82 ? 17.563 -22.245 -11.379 1.00 68.00 82 VAL A C 1
ATOM 661 O O . VAL A 1 82 ? 16.467 -21.781 -11.061 1.00 68.00 82 VAL A O 1
ATOM 664 N N . ALA A 1 83 ? 17.731 -23.539 -11.655 1.00 67.81 83 ALA A N 1
ATOM 665 C CA . ALA A 1 83 ? 16.675 -24.526 -11.464 1.00 67.81 83 ALA A CA 1
ATOM 666 C C . ALA A 1 83 ? 16.442 -24.757 -9.960 1.00 67.81 83 ALA A C 1
ATOM 668 O O . ALA A 1 83 ? 17.341 -25.187 -9.243 1.00 67.81 83 ALA A O 1
ATOM 669 N N . LEU A 1 84 ? 15.230 -24.467 -9.482 1.00 67.31 84 LEU A N 1
ATOM 670 C CA . LEU A 1 84 ? 14.783 -24.789 -8.127 1.00 67.31 84 LEU A CA 1
ATOM 671 C C . LEU A 1 84 ? 13.817 -25.973 -8.216 1.00 67.31 84 LEU A C 1
ATOM 673 O O . LEU A 1 84 ? 12.759 -25.861 -8.830 1.00 67.31 84 LEU A O 1
ATOM 677 N N . GLU A 1 85 ? 14.174 -27.103 -7.605 1.00 60.00 85 GLU A N 1
ATOM 678 C CA . GLU A 1 85 ? 13.551 -28.413 -7.862 1.00 60.00 85 GLU A CA 1
ATOM 679 C C . GLU A 1 85 ? 12.067 -28.548 -7.455 1.00 60.00 85 GLU A C 1
ATOM 681 O O . GLU A 1 85 ? 11.450 -29.554 -7.781 1.00 60.00 85 GLU A O 1
ATOM 686 N N . ASN A 1 86 ? 11.449 -27.563 -6.786 1.00 59.06 86 ASN A N 1
ATOM 687 C CA . ASN A 1 86 ? 10.128 -27.738 -6.155 1.00 59.06 86 ASN A CA 1
ATOM 688 C C . ASN A 1 86 ? 9.150 -26.544 -6.256 1.00 59.06 86 ASN A C 1
ATOM 690 O O . ASN A 1 86 ? 8.319 -26.356 -5.368 1.00 59.06 86 ASN A O 1
ATOM 694 N N . TYR A 1 87 ? 9.181 -25.738 -7.324 1.00 55.91 87 TYR A N 1
ATOM 695 C CA . TYR A 1 87 ? 8.175 -24.676 -7.522 1.00 55.91 87 TYR A CA 1
ATOM 696 C C . TYR A 1 87 ? 7.025 -25.107 -8.448 1.00 55.91 87 TYR A C 1
ATOM 698 O O . TYR A 1 87 ? 7.188 -25.219 -9.659 1.00 55.91 87 TYR A O 1
ATOM 706 N N . ARG A 1 88 ? 5.816 -25.273 -7.890 1.00 56.56 88 ARG A N 1
ATOM 707 C CA . ARG A 1 88 ? 4.557 -25.283 -8.662 1.00 56.56 88 ARG A CA 1
ATOM 708 C C . ARG A 1 88 ? 4.131 -23.838 -8.926 1.00 56.56 88 ARG A C 1
ATOM 710 O O . ARG A 1 88 ? 3.344 -23.275 -8.174 1.00 56.56 88 ARG A O 1
ATOM 717 N N . SER A 1 89 ? 4.700 -23.222 -9.955 1.00 61.00 89 SER A N 1
ATOM 718 C CA . SER A 1 89 ? 4.443 -21.829 -10.339 1.00 61.00 89 SER A CA 1
ATOM 719 C C . SER A 1 89 ? 4.109 -21.731 -11.824 1.00 61.00 89 SER A C 1
ATOM 721 O O . SER A 1 89 ? 4.546 -22.563 -12.616 1.00 61.00 89 SER A O 1
ATOM 723 N N . ILE A 1 90 ? 3.366 -20.680 -12.192 1.00 61.94 90 ILE A N 1
ATOM 724 C CA . ILE A 1 90 ? 3.245 -20.195 -13.572 1.00 61.94 90 ILE A CA 1
ATOM 725 C C . ILE A 1 90 ? 4.644 -20.130 -14.200 1.00 61.94 90 ILE A C 1
ATOM 727 O O . ILE A 1 90 ? 5.563 -19.545 -13.618 1.00 61.94 90 ILE A O 1
ATOM 731 N N . ASP A 1 91 ? 4.791 -20.743 -15.376 1.00 66.75 91 ASP A N 1
ATOM 732 C CA . ASP A 1 91 ? 6.037 -20.755 -16.136 1.00 66.75 91 ASP A CA 1
ATOM 733 C C . ASP A 1 91 ? 6.306 -19.363 -16.733 1.00 66.75 91 ASP A C 1
ATOM 735 O O . ASP A 1 91 ? 5.729 -18.952 -17.742 1.00 66.75 91 ASP A O 1
ATOM 739 N N . LEU A 1 92 ? 7.175 -18.612 -16.060 1.00 69.81 92 LEU A N 1
ATOM 740 C CA . LEU A 1 92 ? 7.678 -17.306 -16.492 1.00 69.81 92 LEU A CA 1
ATOM 741 C C . LEU A 1 92 ? 8.980 -17.440 -17.301 1.00 69.81 92 LEU A C 1
ATOM 743 O O . LEU A 1 92 ? 9.533 -16.430 -17.732 1.00 69.81 92 LEU A O 1
ATOM 747 N N . SER A 1 93 ? 9.487 -18.659 -17.523 1.00 67.38 93 SER A N 1
ATOM 748 C CA . SER A 1 93 ? 10.839 -18.886 -18.053 1.00 67.38 93 SER A CA 1
ATOM 749 C C . SER A 1 93 ? 11.026 -18.456 -19.515 1.00 67.38 93 SER A C 1
ATOM 751 O O . SER A 1 93 ? 12.163 -18.220 -19.937 1.00 67.38 93 SER A O 1
ATOM 753 N N . ASN A 1 94 ? 9.920 -18.302 -20.251 1.00 68.56 94 ASN A N 1
ATOM 754 C CA . ASN A 1 94 ? 9.876 -17.863 -21.650 1.00 68.56 94 ASN A CA 1
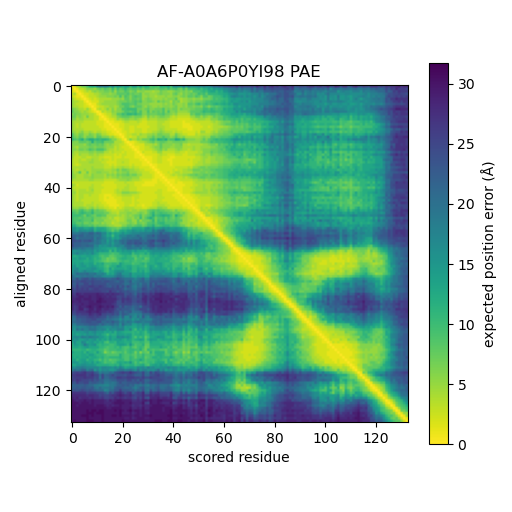ATOM 755 C C . ASN A 1 94 ? 9.205 -16.487 -21.835 1.00 68.56 94 ASN A C 1
ATOM 757 O O . ASN A 1 94 ? 8.947 -16.068 -22.964 1.00 68.56 94 ASN A O 1
ATOM 761 N N . ARG A 1 95 ? 8.888 -15.769 -20.747 1.00 72.00 95 ARG A N 1
ATOM 762 C CA . ARG A 1 95 ? 8.297 -14.426 -20.826 1.00 72.00 95 ARG A CA 1
ATOM 763 C C . ARG A 1 95 ? 9.400 -13.398 -21.058 1.00 72.00 95 ARG A C 1
ATOM 765 O O . ARG A 1 95 ? 10.233 -13.165 -20.188 1.00 72.00 95 ARG A O 1
ATOM 772 N N . VAL A 1 96 ? 9.369 -12.760 -22.223 1.00 73.25 96 VAL A N 1
ATOM 773 C CA . VAL A 1 96 ? 10.196 -11.587 -22.521 1.00 73.25 96 VAL A CA 1
ATOM 774 C C . VAL A 1 96 ? 9.372 -10.342 -22.225 1.00 73.25 96 VAL A C 1
ATOM 776 O O . VAL A 1 96 ? 8.297 -10.160 -22.796 1.00 73.25 96 VAL A O 1
ATOM 779 N N . PHE A 1 97 ? 9.869 -9.488 -21.335 1.00 77.88 97 PHE A N 1
ATOM 780 C CA . PHE A 1 97 ? 9.277 -8.175 -21.102 1.00 77.88 97 PHE A CA 1
ATOM 781 C C . PHE A 1 97 ? 9.972 -7.146 -21.990 1.00 77.88 97 PHE A C 1
ATOM 783 O O . PHE A 1 97 ? 11.195 -7.155 -22.143 1.00 77.88 97 PHE A O 1
ATOM 790 N N . LEU A 1 98 ? 9.174 -6.274 -22.601 1.00 83.06 98 LEU A N 1
ATOM 791 C CA . LEU A 1 98 ? 9.686 -5.147 -23.368 1.00 83.06 98 LEU A CA 1
ATOM 792 C C . LEU A 1 98 ? 10.321 -4.112 -22.423 1.00 83.06 98 LEU A C 1
ATOM 794 O O . LEU A 1 98 ? 9.931 -4.038 -21.254 1.00 83.06 98 LEU A O 1
ATOM 798 N N . PRO A 1 99 ? 11.291 -3.315 -22.906 1.00 82.00 99 PRO A N 1
ATOM 799 C CA . PRO A 1 99 ? 11.827 -2.205 -22.130 1.00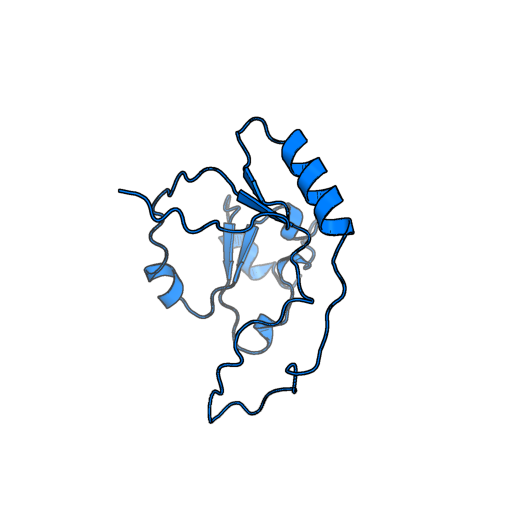 82.00 99 PRO A CA 1
ATOM 800 C C . PRO A 1 99 ? 10.707 -1.243 -21.720 1.00 82.00 99 PRO A C 1
ATOM 802 O O . PRO A 1 99 ? 9.818 -0.917 -22.510 1.00 82.00 99 PRO A O 1
ATOM 805 N N . LEU A 1 100 ? 10.764 -0.776 -20.475 1.00 83.81 100 LEU A N 1
ATOM 806 C CA . LEU A 1 100 ? 9.784 0.147 -19.908 1.00 83.81 100 LEU A CA 1
ATOM 807 C C . LEU A 1 100 ? 10.281 1.585 -20.075 1.00 83.81 100 LEU A C 1
ATOM 809 O O . LEU A 1 100 ? 10.597 2.251 -19.091 1.00 83.81 100 LEU A O 1
ATOM 813 N N . GLY A 1 101 ? 10.371 2.052 -21.326 1.00 83.81 101 GLY A N 1
ATOM 814 C CA . GLY A 1 101 ? 10.944 3.362 -21.670 1.00 83.81 101 GLY A CA 1
ATOM 815 C C . GLY A 1 101 ? 10.348 4.529 -20.875 1.00 83.81 101 GLY A C 1
ATOM 816 O O . GLY A 1 101 ? 11.095 5.383 -20.414 1.00 83.81 101 GLY A O 1
ATOM 817 N N . GLY A 1 102 ? 9.040 4.501 -20.590 1.00 86.62 102 GLY A N 1
ATOM 818 C CA . GLY A 1 102 ? 8.382 5.524 -19.765 1.00 86.62 102 GLY A CA 1
ATOM 819 C C . GLY A 1 102 ? 8.976 5.667 -18.356 1.00 86.62 102 GLY A C 1
ATOM 820 O O . GLY A 1 102 ? 9.094 6.777 -17.854 1.00 86.62 102 GLY A O 1
ATOM 821 N N . THR A 1 103 ? 9.473 4.580 -17.752 1.00 87.94 103 THR A N 1
ATOM 822 C CA . THR A 1 103 ? 10.123 4.652 -16.428 1.00 87.94 103 THR A CA 1
ATOM 823 C C . THR A 1 103 ? 11.428 5.452 -16.463 1.00 87.94 103 THR A C 1
ATOM 825 O O . THR A 1 103 ? 11.834 6.007 -15.443 1.00 87.94 103 THR A O 1
ATOM 828 N N . GLN A 1 104 ? 12.090 5.541 -17.627 1.00 85.81 104 GLN A N 1
ATOM 829 C CA . GLN A 1 104 ? 13.269 6.392 -17.810 1.00 85.81 104 GLN A CA 1
ATOM 830 C C . GLN A 1 104 ? 12.890 7.870 -17.742 1.00 85.81 104 GLN A C 1
ATOM 832 O O . GLN A 1 104 ? 13.543 8.626 -17.028 1.00 85.81 104 GLN A O 1
ATOM 837 N N . GLU A 1 105 ? 11.830 8.262 -18.447 1.00 87.00 105 GLU A N 1
ATOM 838 C CA . GLU A 1 105 ? 11.327 9.640 -18.455 1.00 87.00 105 GLU A CA 1
ATOM 839 C C . GLU A 1 105 ? 10.876 10.069 -17.048 1.00 87.00 105 GLU A C 1
ATOM 841 O O . GLU A 1 105 ? 11.186 11.172 -16.584 1.00 87.00 105 GLU A O 1
ATOM 846 N N . GLU A 1 106 ? 10.217 9.165 -16.318 1.00 84.56 106 GLU A N 1
ATOM 847 C CA . GLU A 1 106 ? 9.829 9.375 -14.920 1.00 84.56 106 GLU A CA 1
ATOM 848 C C . GLU A 1 106 ? 11.052 9.566 -14.010 1.00 84.56 106 GLU A C 1
ATOM 850 O O . GLU A 1 106 ? 11.097 10.509 -13.217 1.00 84.56 106 GLU A O 1
ATOM 855 N N . ALA A 1 107 ? 12.073 8.714 -14.136 1.00 86.69 107 ALA A N 1
ATOM 856 C CA . ALA A 1 107 ? 13.289 8.811 -13.330 1.00 86.69 107 ALA A CA 1
ATOM 857 C C . ALA A 1 107 ? 14.086 10.090 -13.602 1.00 86.69 107 ALA A C 1
ATOM 859 O O . ALA A 1 107 ? 14.574 10.726 -12.662 1.00 86.69 107 ALA A O 1
ATOM 860 N N . GLU A 1 108 ? 14.190 10.490 -14.869 1.00 85.25 108 GLU A N 1
ATOM 861 C CA . GLU A 1 108 ? 14.800 11.760 -15.253 1.00 85.25 108 GLU A CA 1
ATOM 862 C C . GLU A 1 108 ? 14.021 12.920 -14.623 1.00 85.25 108 GLU A C 1
ATOM 864 O O . GLU A 1 108 ? 14.624 13.772 -13.971 1.00 85.25 108 GLU A O 1
ATOM 869 N N . THR A 1 109 ? 12.690 12.909 -14.677 1.00 86.38 109 THR A N 1
ATOM 870 C CA . THR A 1 109 ? 11.850 13.936 -14.036 1.00 86.38 109 THR A CA 1
ATOM 871 C C . THR A 1 109 ? 12.063 14.002 -12.518 1.00 86.38 109 THR A C 1
ATOM 873 O O . THR A 1 109 ? 12.275 15.082 -11.964 1.00 86.38 109 THR A O 1
ATOM 876 N N . ILE A 1 110 ? 12.089 12.856 -11.831 1.00 83.81 110 ILE A N 1
ATOM 877 C CA . ILE A 1 110 ? 12.300 12.780 -10.373 1.00 83.81 110 ILE A CA 1
ATOM 878 C C . ILE A 1 110 ? 13.677 13.320 -9.973 1.00 83.81 110 ILE A C 1
ATOM 880 O O . ILE A 1 110 ? 13.796 13.987 -8.940 1.00 83.81 110 ILE A O 1
ATOM 884 N N . SER A 1 11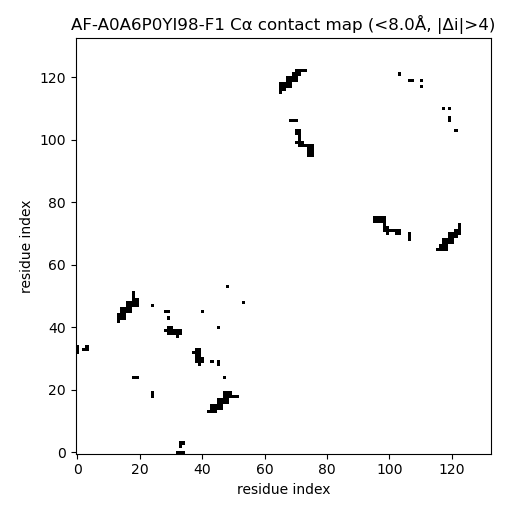1 ? 14.707 13.072 -10.786 1.00 79.38 111 SER A N 1
ATOM 885 C CA . SER A 1 111 ? 16.064 13.555 -10.508 1.00 79.38 111 SER A CA 1
ATOM 886 C C . SER A 1 111 ? 16.157 15.086 -10.469 1.00 79.38 111 SER A C 1
ATOM 888 O O . SER A 1 111 ? 16.935 15.626 -9.688 1.00 79.38 111 SER A O 1
ATOM 890 N N . HIS A 1 112 ? 15.311 15.787 -11.234 1.00 76.31 112 HIS A N 1
ATOM 891 C CA . HIS A 1 112 ? 15.273 17.252 -11.274 1.00 76.31 112 HIS A CA 1
ATOM 892 C C . HIS A 1 112 ? 14.465 17.876 -10.123 1.00 76.31 112 HIS A C 1
ATOM 894 O O . HIS A 1 112 ? 14.689 19.034 -9.777 1.00 76.31 112 HIS A O 1
ATOM 900 N N . ILE A 1 113 ? 13.527 17.136 -9.516 1.00 79.62 113 ILE A N 1
ATOM 901 C CA . ILE A 1 113 ? 12.609 17.668 -8.490 1.00 79.62 113 ILE A CA 1
ATOM 902 C C . ILE A 1 113 ? 13.243 17.677 -7.087 1.00 79.62 113 ILE A C 1
ATOM 904 O O . ILE A 1 113 ? 12.851 18.478 -6.235 1.00 79.62 113 ILE A O 1
ATOM 908 N N . LYS A 1 114 ? 14.229 16.814 -6.804 1.00 63.88 114 LYS A N 1
ATOM 909 C CA . LYS A 1 114 ? 14.856 16.729 -5.473 1.00 63.88 114 LYS A CA 1
ATOM 910 C C . LYS A 1 114 ? 16.220 17.423 -5.409 1.00 63.88 114 LYS A C 1
ATOM 912 O O . LYS A 1 114 ? 17.138 17.092 -6.138 1.00 63.88 114 LYS A O 1
ATOM 917 N N . SER A 1 115 ? 16.374 18.301 -4.414 1.00 53.56 115 SER A N 1
ATOM 918 C CA . SER A 1 115 ? 17.584 19.095 -4.107 1.00 53.56 115 SER A CA 1
ATOM 919 C C . SER A 1 115 ? 18.770 18.292 -3.519 1.00 53.56 115 SER A C 1
ATOM 921 O O . SER A 1 115 ? 19.641 18.841 -2.849 1.00 53.56 115 SER A O 1
ATOM 923 N N . GLY A 1 116 ? 18.796 16.970 -3.692 1.00 57.75 116 GLY A N 1
ATOM 924 C CA . GLY A 1 116 ? 19.871 16.102 -3.205 1.00 57.75 116 GLY A CA 1
ATOM 925 C C . GLY A 1 116 ? 20.473 15.322 -4.362 1.00 57.75 116 GLY A C 1
ATOM 926 O O . GLY A 1 116 ? 19.768 15.023 -5.319 1.00 57.75 116 GLY A O 1
ATOM 927 N N . SER A 1 117 ? 21.758 14.973 -4.277 1.00 56.97 117 SER A N 1
ATOM 928 C CA . SER A 1 117 ? 22.396 14.097 -5.261 1.00 56.97 117 SER A CA 1
ATOM 929 C C . SER A 1 117 ? 21.580 12.807 -5.365 1.00 56.97 117 SER A C 1
ATOM 931 O O . SER A 1 117 ? 21.526 12.046 -4.409 1.00 56.97 117 SER A O 1
ATOM 933 N N . ILE A 1 118 ? 20.894 12.576 -6.479 1.00 62.38 118 ILE A N 1
ATOM 934 C CA . ILE A 1 118 ? 20.234 11.304 -6.774 1.00 62.38 118 ILE A CA 1
ATOM 935 C C . ILE A 1 118 ? 21.094 10.614 -7.820 1.00 62.38 118 ILE A C 1
ATOM 937 O O . ILE A 1 118 ? 21.359 11.174 -8.882 1.00 62.38 118 ILE A O 1
ATOM 941 N N . GLY A 1 119 ? 21.548 9.399 -7.519 1.00 61.47 119 GLY A N 1
ATOM 942 C CA . GLY A 1 119 ? 22.146 8.555 -8.546 1.00 61.47 119 GLY A CA 1
ATOM 943 C C . GLY A 1 119 ? 21.035 8.041 -9.454 1.00 61.47 119 GLY A C 1
ATOM 944 O O . GLY A 1 119 ? 20.115 7.392 -8.962 1.00 61.47 119 GLY A O 1
ATOM 945 N N . VAL A 1 120 ? 21.103 8.321 -10.754 1.00 60.06 120 VAL A N 1
ATOM 946 C CA . VAL A 1 120 ? 20.255 7.664 -11.756 1.00 60.06 120 VAL A CA 1
ATOM 947 C C . VAL A 1 120 ? 21.111 6.616 -12.450 1.00 60.06 120 VAL A C 1
ATOM 949 O O . VAL A 1 120 ? 22.051 6.961 -13.167 1.00 60.06 120 VAL A O 1
ATOM 952 N N . ILE A 1 121 ? 20.819 5.335 -12.225 1.00 61.31 121 ILE A N 1
ATOM 953 C CA . ILE A 1 121 ? 21.464 4.264 -12.989 1.00 61.31 121 ILE A CA 1
ATOM 954 C C . ILE A 1 121 ? 20.695 4.116 -14.292 1.00 61.31 121 ILE A C 1
ATOM 956 O O . ILE A 1 121 ? 19.579 3.594 -14.313 1.00 61.31 121 ILE A O 1
ATOM 960 N N . LYS A 1 122 ? 21.314 4.584 -15.375 1.00 57.84 122 LYS A N 1
ATOM 961 C CA . LYS A 1 122 ? 20.858 4.309 -16.732 1.00 57.84 122 LYS A CA 1
ATOM 962 C C . LYS A 1 122 ? 21.276 2.888 -17.146 1.00 57.84 122 LYS A C 1
ATOM 964 O O . LYS A 1 122 ? 22.325 2.404 -16.709 1.00 57.84 122 LYS A O 1
ATOM 969 N N . PRO A 1 123 ? 20.472 2.191 -17.962 1.00 54.62 123 PRO A N 1
ATOM 970 C CA . PRO A 1 123 ? 20.687 0.785 -18.309 1.00 54.62 123 PRO A CA 1
ATOM 971 C C . PRO A 1 123 ? 22.000 0.488 -19.061 1.00 54.62 123 PRO A C 1
ATOM 973 O O . PRO A 1 123 ? 22.360 -0.681 -19.225 1.00 54.62 123 PRO A O 1
ATOM 976 N N . GLU A 1 124 ? 22.751 1.493 -19.512 1.00 49.09 124 GLU A N 1
ATOM 977 C CA . GLU A 1 124 ? 24.129 1.355 -20.001 1.00 49.09 124 GLU A CA 1
ATOM 978 C C . GLU A 1 124 ? 25.185 1.098 -18.912 1.00 49.09 124 GLU A C 1
ATOM 980 O O . GLU A 1 124 ? 26.358 0.945 -19.252 1.00 49.09 124 GLU A O 1
ATOM 985 N N . PHE A 1 125 ? 24.812 0.982 -17.631 1.00 43.88 125 PHE A N 1
ATOM 986 C CA . PHE A 1 125 ? 25.757 0.603 -16.578 1.00 43.88 125 PHE A CA 1
ATOM 987 C C . PHE A 1 125 ? 26.206 -0.860 -16.728 1.00 43.88 125 PHE A C 1
ATOM 989 O O . PHE A 1 125 ? 25.674 -1.786 -16.117 1.00 43.88 125 PHE A O 1
ATOM 996 N N . SER A 1 126 ? 27.218 -1.069 -17.567 1.00 33.38 126 SER A N 1
ATOM 997 C CA . SER A 1 126 ? 28.091 -2.229 -17.488 1.00 33.38 126 SER A CA 1
ATOM 998 C C . SER A 1 126 ? 28.951 -2.036 -16.249 1.00 33.38 126 SER A C 1
ATOM 1000 O O . SER A 1 126 ? 29.792 -1.139 -16.218 1.00 33.38 126 SER A O 1
ATOM 1002 N N . ALA A 1 127 ? 28.758 -2.874 -15.231 1.00 33.03 127 ALA A N 1
ATOM 1003 C CA . ALA A 1 127 ? 29.759 -3.039 -14.191 1.00 33.03 127 ALA A CA 1
ATOM 1004 C C . ALA A 1 127 ? 31.035 -3.557 -14.872 1.00 33.03 127 ALA A C 1
ATOM 1006 O O . ALA A 1 127 ? 31.206 -4.756 -15.084 1.00 33.03 127 ALA A O 1
ATOM 1007 N N . THR A 1 128 ? 31.916 -2.657 -15.309 1.00 33.75 128 THR A N 1
ATOM 1008 C CA . THR A 1 128 ? 33.273 -3.045 -15.670 1.00 33.75 128 THR A CA 1
ATOM 1009 C C . THR A 1 128 ? 33.937 -3.466 -14.375 1.00 33.75 128 THR A C 1
ATOM 1011 O O . THR A 1 128 ? 34.232 -2.630 -13.522 1.00 33.75 128 THR A O 1
ATOM 1014 N N . ASN A 1 129 ? 34.122 -4.774 -14.224 1.00 34.53 129 ASN A N 1
ATOM 1015 C CA . ASN A 1 129 ? 35.027 -5.352 -13.248 1.00 34.53 129 ASN A CA 1
ATOM 1016 C C . ASN A 1 129 ? 36.408 -4.716 -13.448 1.00 34.53 129 ASN A C 1
ATOM 1018 O O . ASN A 1 129 ? 37.170 -5.128 -14.319 1.00 34.53 129 ASN A O 1
ATOM 1022 N N . GLY A 1 130 ? 36.717 -3.694 -12.655 1.00 30.78 130 GLY A N 1
ATOM 1023 C CA . GLY A 1 130 ? 38.059 -3.151 -12.528 1.00 30.78 130 GLY A CA 1
ATOM 1024 C C . GLY A 1 130 ? 38.900 -4.107 -11.696 1.00 30.78 130 GLY A C 1
ATOM 1025 O O . GLY A 1 130 ? 39.019 -3.943 -10.488 1.00 30.78 130 GLY A O 1
ATOM 1026 N N . THR A 1 131 ? 39.444 -5.135 -12.342 1.00 39.94 131 THR A N 1
ATOM 1027 C CA . THR A 1 131 ? 40.675 -5.790 -11.894 1.00 39.94 131 THR A CA 1
ATOM 1028 C C . THR A 1 131 ? 41.837 -4.925 -12.371 1.00 39.94 131 THR A C 1
ATOM 1030 O O . THR A 1 131 ? 41.963 -4.668 -13.565 1.00 39.94 131 THR A O 1
ATOM 1033 N N . GLY A 1 132 ? 42.677 -4.469 -11.447 1.00 34.41 132 GLY A N 1
ATOM 1034 C CA . GLY A 1 132 ? 43.884 -3.715 -11.771 1.00 34.41 132 GLY A CA 1
ATOM 1035 C C . GLY A 1 132 ? 44.540 -3.154 -10.517 1.00 34.41 132 GLY A C 1
ATOM 1036 O O . GLY A 1 132 ? 44.181 -2.058 -10.117 1.00 34.41 132 GLY A O 1
ATOM 1037 N N . LEU A 1 133 ? 45.417 -3.984 -9.933 1.00 36.12 133 LEU A N 1
ATOM 1038 C CA . LEU A 1 133 ? 46.538 -3.719 -9.007 1.00 36.12 133 LEU A CA 1
ATOM 1039 C C . LEU A 1 133 ? 46.502 -2.451 -8.136 1.00 36.12 133 LEU A C 1
ATOM 1041 O O . LEU A 1 133 ? 46.646 -1.339 -8.685 1.00 36.12 133 LEU A O 1
#

Solvent-accessible surface area (backbone atoms only — not comparable to full-atom values): 8913 Å² total; per-residue (Å²): 108,93,61,56,83,61,50,80,75,44,76,91,62,43,70,44,80,42,61,57,64,76,78,52,65,75,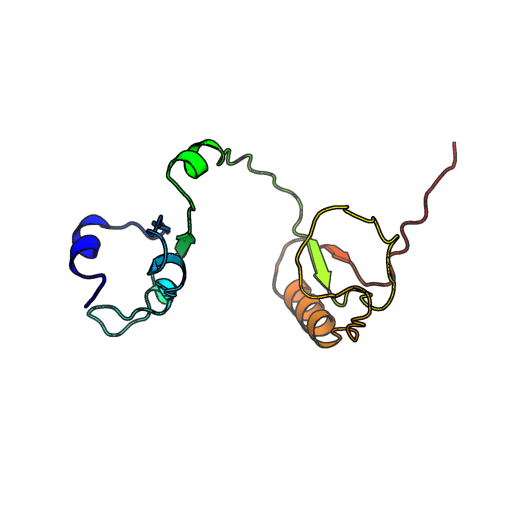55,66,66,48,72,38,60,45,98,84,74,43,46,37,52,82,70,34,52,75,45,86,36,98,43,80,71,57,60,78,69,67,68,84,71,83,73,83,65,72,55,73,45,80,31,36,59,66,54,72,64,77,72,87,83,78,87,67,98,79,72,96,64,85,85,60,90,83,67,73,48,76,70,45,61,69,44,39,59,51,48,56,53,54,54,74,73,45,99,55,80,56,51,70,52,55,69,82,69,70,83,73,82,81,79,78,136

Radius of gyration: 21.49 Å; Cα contacts (8 Å, |Δi|>4): 109; chains: 1; bounding box: 65×48×43 Å

Foldseek 3Di:
DVCVVVVVVQPQPQEAEDQDPDPCVPDPQQQDADPVRDGNVVRHHYDYDVDPVVVVVPPPPVPPDAAEQEAQAPQQDDDDDDDDPDDPDDPCVPDRDDGPVVRVVVSVVVCVVDPTDYHYDDNPPDPPPPDDD